Protein AF-A0A392P574-F1 (afdb_monomer_lite)

Sequence (85 aa):
MCCDPKLGDISSHLEFFSLRDNKWKEIEGTHFPYRNASDKPRTGLVYNMAIHWSAIRHDLSMNVIVAFDLMERRLSDIPFPVGFG

Foldseek 3Di:
DDDPPPPPDPPLWDWDQDPVVRDIDTQPPRRDQWDAPDPDPFDWDQDPQWTWDWTQRNVVRAIWIWIQHNPVRDIDTDHDPPPDD

Radius of gyration: 14.5 Å; chains: 1; bounding box: 45×26×39 Å

Organism: NCBI:txid97028

Structure (mmCIF, N/CA/C/O backbone):
data_AF-A0A392P574-F1
#
_entry.id   AF-A0A392P574-F1
#
loop_
_atom_site.group_PDB
_atom_site.id
_atom_site.type_symbol
_atom_site.label_atom_id
_atom_site.label_alt_id
_atom_site.label_comp_id
_atom_site.label_asym_id
_atom_site.label_entity_id
_atom_site.label_seq_id
_atom_site.pdbx_PDB_ins_code
_atom_site.Cartn_x
_atom_site.Cartn_y
_atom_site.Cartn_z
_atom_site.occupancy
_atom_site.B_iso_or_equiv
_atom_site.auth_seq_id
_atom_site.auth_comp_id
_atom_site.auth_asym_id
_atom_site.auth_atom_id
_atom_site.pdbx_PDB_model_num
ATOM 1 N N . MET A 1 1 ? 30.453 13.262 -4.530 1.00 40.28 1 MET A N 1
ATOM 2 C CA . MET A 1 1 ? 29.021 13.435 -4.216 1.00 40.28 1 MET A CA 1
ATOM 3 C C . MET A 1 1 ? 28.743 12.626 -2.964 1.00 40.28 1 MET A C 1
ATOM 5 O O . MET A 1 1 ? 28.695 11.410 -3.045 1.00 40.28 1 MET A O 1
ATOM 9 N N . CYS A 1 2 ? 28.709 13.284 -1.807 1.00 38.69 2 CYS A N 1
ATOM 10 C CA . CYS A 1 2 ? 28.278 12.662 -0.557 1.00 38.69 2 CYS A CA 1
ATOM 11 C C . CYS A 1 2 ? 26.770 12.882 -0.471 1.00 38.69 2 CYS A C 1
ATOM 13 O O . CYS A 1 2 ? 26.331 14.029 -0.532 1.00 38.69 2 CYS A O 1
ATOM 15 N N . CYS A 1 3 ? 25.988 11.811 -0.405 1.00 55.12 3 CYS A N 1
ATOM 16 C CA . CYS A 1 3 ? 24.558 11.916 -0.156 1.00 55.12 3 CYS A CA 1
ATOM 17 C C . CYS A 1 3 ? 24.373 12.443 1.273 1.00 55.12 3 CYS A C 1
ATOM 19 O O . CYS A 1 3 ? 24.833 11.809 2.222 1.00 55.12 3 CYS A O 1
ATOM 21 N N . ASP A 1 4 ? 23.751 13.611 1.422 1.00 45.12 4 ASP A N 1
ATOM 22 C CA . ASP A 1 4 ? 23.400 14.159 2.730 1.00 45.12 4 ASP A CA 1
ATOM 23 C C . ASP A 1 4 ? 22.492 13.163 3.480 1.00 45.12 4 ASP A C 1
ATOM 25 O O . ASP A 1 4 ? 21.451 12.772 2.945 1.00 45.12 4 ASP A O 1
ATOM 29 N N . PRO A 1 5 ? 22.800 12.784 4.733 1.00 50.56 5 PRO A N 1
ATOM 30 C CA . PRO A 1 5 ? 21.964 11.884 5.534 1.00 50.56 5 PRO A CA 1
ATOM 31 C C . PRO A 1 5 ? 20.664 12.548 6.027 1.00 50.56 5 PRO A C 1
ATOM 33 O O . PRO A 1 5 ? 19.931 11.964 6.815 1.00 50.56 5 PRO A O 1
ATOM 36 N N . LYS A 1 6 ? 20.365 13.773 5.570 1.00 49.78 6 LYS A N 1
ATOM 37 C CA . LYS A 1 6 ? 19.128 14.516 5.854 1.00 49.78 6 LYS A CA 1
ATOM 38 C C . LYS A 1 6 ? 18.097 14.401 4.725 1.00 49.78 6 LYS A C 1
ATOM 40 O O . LYS A 1 6 ? 17.304 15.319 4.518 1.00 49.78 6 LYS A O 1
ATOM 45 N N . LEU A 1 7 ? 18.102 13.297 3.977 1.00 50.16 7 LEU A N 1
ATOM 46 C CA . LEU A 1 7 ? 16.969 12.943 3.127 1.00 50.16 7 LEU A CA 1
ATOM 47 C C . LEU A 1 7 ? 15.822 12.571 4.073 1.00 50.16 7 LEU A C 1
ATOM 49 O O . LEU A 1 7 ? 15.899 11.549 4.745 1.00 50.16 7 LEU A O 1
ATOM 53 N N . GLY A 1 8 ? 14.866 13.496 4.202 1.00 48.69 8 GLY A N 1
ATOM 54 C CA . GLY A 1 8 ? 13.870 13.559 5.271 1.00 48.69 8 GLY A CA 1
ATOM 55 C C . GLY A 1 8 ? 13.302 12.208 5.675 1.00 48.69 8 GLY A C 1
ATOM 56 O O . GLY A 1 8 ? 13.000 11.398 4.806 1.00 48.69 8 GLY A O 1
ATOM 57 N N . ASP A 1 9 ? 13.192 12.031 6.991 1.00 51.94 9 ASP A N 1
ATOM 58 C CA . ASP A 1 9 ? 12.563 10.922 7.706 1.00 51.94 9 ASP A CA 1
ATOM 59 C C . ASP A 1 9 ? 11.518 10.218 6.828 1.00 51.94 9 ASP A C 1
ATOM 61 O O . ASP A 1 9 ? 10.385 10.685 6.667 1.00 51.94 9 ASP A O 1
ATOM 65 N N . ILE A 1 10 ? 11.950 9.162 6.132 1.00 56.06 10 ILE A N 1
ATOM 66 C CA . ILE A 1 10 ? 11.063 8.367 5.292 1.00 56.06 10 ILE A CA 1
ATOM 67 C C . ILE A 1 10 ? 10.214 7.616 6.300 1.00 56.06 10 ILE A C 1
ATOM 69 O O . ILE A 1 10 ? 10.654 6.601 6.834 1.00 56.06 10 ILE A O 1
ATOM 73 N N . SER A 1 11 ? 9.032 8.153 6.606 1.00 61.03 11 SER A N 1
ATOM 74 C CA . SER A 1 11 ? 8.073 7.456 7.453 1.00 61.03 11 SER A CA 1
ATOM 75 C C . SER A 1 11 ? 7.847 6.072 6.854 1.00 61.03 11 SER A C 1
ATOM 77 O O . SER A 1 11 ? 7.260 5.937 5.781 1.00 61.03 11 SER A O 1
ATOM 79 N N . SER A 1 12 ? 8.331 5.040 7.544 1.00 68.62 12 SER A N 1
ATOM 80 C CA . SER A 1 12 ? 8.147 3.642 7.154 1.00 68.62 12 SER A CA 1
ATOM 81 C C . SER A 1 12 ? 6.725 3.145 7.398 1.00 68.62 12 SER A C 1
ATOM 83 O O . SER A 1 12 ? 6.437 1.982 7.128 1.00 68.62 12 SER A O 1
ATOM 85 N N . HIS A 1 13 ? 5.858 4.015 7.914 1.00 77.06 13 HIS A N 1
ATOM 86 C CA . HIS A 1 13 ? 4.549 3.685 8.445 1.00 77.06 13 HIS A CA 1
ATOM 87 C C . HIS A 1 13 ? 3.449 4.276 7.560 1.00 77.06 13 HIS A C 1
ATOM 89 O O . HIS A 1 13 ? 3.508 5.443 7.163 1.00 77.06 13 HIS A O 1
ATOM 95 N N . LEU A 1 14 ? 2.442 3.453 7.263 1.00 82.56 14 LEU A N 1
ATOM 96 C CA . LEU A 1 14 ? 1.220 3.848 6.569 1.00 82.56 14 LEU A CA 1
ATOM 97 C C . LEU A 1 14 ? 0.072 3.888 7.575 1.00 82.56 14 LEU A C 1
ATOM 99 O O . LEU A 1 14 ? -0.169 2.914 8.289 1.00 82.56 14 LEU A O 1
ATOM 103 N N . GLU A 1 15 ? -0.663 4.995 7.595 1.00 87.62 15 GLU A N 1
ATOM 104 C CA . GLU A 1 15 ? -1.797 5.191 8.494 1.00 87.62 15 GLU A CA 1
ATOM 105 C C . GLU A 1 15 ? -3.096 5.425 7.723 1.00 87.62 15 GLU A C 1
ATOM 107 O O . GLU A 1 15 ? -3.110 5.970 6.618 1.00 87.62 15 GLU A O 1
ATOM 112 N N . PHE A 1 16 ? -4.215 5.060 8.344 1.00 86.50 16 PHE A N 1
ATOM 113 C CA . PHE A 1 16 ? -5.549 5.424 7.885 1.00 86.50 16 PHE A CA 1
ATOM 114 C C . PHE A 1 16 ? -6.335 6.107 8.998 1.00 86.50 16 PHE A C 1
ATOM 116 O O . PHE A 1 16 ? -6.230 5.766 10.179 1.00 86.50 16 PHE A O 1
ATOM 123 N N . PHE A 1 17 ? -7.173 7.063 8.614 1.00 89.06 17 PHE A N 1
ATOM 124 C CA . PHE A 1 17 ? -8.078 7.714 9.544 1.00 89.06 17 PHE A CA 1
ATOM 125 C C . PHE A 1 17 ? -9.377 6.911 9.682 1.00 89.06 17 PHE A C 1
ATOM 127 O O . PHE A 1 17 ? -10.104 6.706 8.709 1.00 89.06 17 PHE A O 1
ATOM 134 N N . SER A 1 18 ? -9.690 6.461 10.899 1.00 88.69 18 SER A N 1
ATOM 135 C CA . SER A 1 18 ? -10.973 5.827 11.216 1.00 88.69 18 SER A CA 1
ATOM 136 C C . SER A 1 18 ? -11.990 6.891 11.611 1.00 88.69 18 SER A C 1
ATOM 138 O O . SER A 1 18 ? -11.871 7.485 12.680 1.00 88.69 18 SER A O 1
ATOM 140 N N . LEU A 1 19 ? -13.035 7.075 10.798 1.00 93.19 19 LEU A N 1
ATOM 141 C CA . LEU A 1 19 ? -14.161 7.954 11.143 1.00 93.19 19 LEU A CA 1
ATOM 142 C C . LEU A 1 19 ? -14.902 7.470 12.398 1.00 93.19 19 LEU A C 1
ATOM 144 O O . LEU A 1 19 ? -15.259 8.275 13.250 1.00 93.19 19 LEU A O 1
ATOM 148 N N . ARG A 1 20 ? -15.098 6.151 12.535 1.00 95.12 20 ARG A N 1
ATOM 149 C CA . ARG A 1 20 ? -15.804 5.544 13.678 1.00 95.12 20 ARG A CA 1
ATOM 150 C C . ARG A 1 20 ? -15.109 5.840 15.004 1.00 95.12 20 ARG A C 1
ATOM 152 O O . ARG A 1 20 ? -15.774 6.090 16.001 1.00 95.12 20 ARG A O 1
ATOM 159 N N . ASP A 1 21 ? -13.784 5.760 15.003 1.00 95.44 21 ASP A N 1
ATOM 160 C CA . ASP A 1 21 ? -12.977 5.906 16.216 1.00 95.44 21 ASP A CA 1
ATOM 161 C C . ASP A 1 21 ? -12.368 7.308 16.349 1.00 95.44 21 ASP A C 1
ATOM 163 O O . ASP A 1 21 ? -11.652 7.564 17.314 1.00 95.44 21 ASP A O 1
ATOM 167 N N . ASN A 1 22 ? -12.621 8.181 15.367 1.00 95.38 22 ASN A N 1
ATOM 168 C CA . ASN A 1 22 ? -12.082 9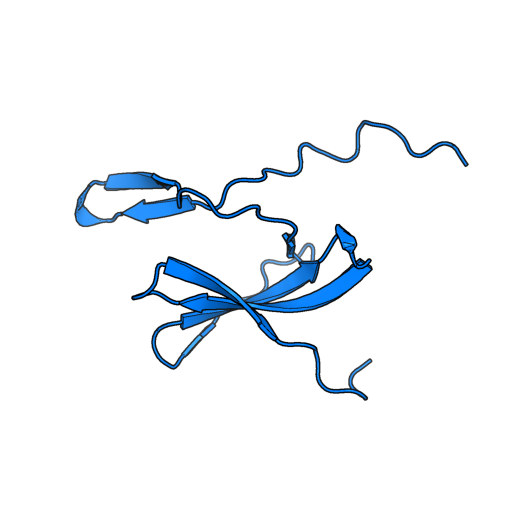.533 15.239 1.00 95.38 22 ASN A CA 1
ATOM 169 C C . ASN A 1 22 ? -10.566 9.616 15.502 1.00 95.38 22 ASN A C 1
ATOM 171 O O . ASN A 1 22 ? -10.095 10.473 16.251 1.00 95.38 22 ASN A O 1
ATOM 175 N N . LYS A 1 23 ? -9.799 8.679 14.934 1.00 96.06 23 LYS A N 1
ATOM 176 C CA . LYS A 1 23 ? -8.350 8.588 15.152 1.00 96.06 23 LYS A CA 1
ATOM 177 C C . LYS A 1 23 ? -7.614 7.983 13.966 1.00 96.06 23 LYS A C 1
ATOM 179 O O . LYS A 1 23 ? -8.165 7.146 13.246 1.00 96.06 23 LYS A O 1
ATOM 184 N N . TRP A 1 24 ? -6.352 8.371 13.823 1.00 93.12 24 TRP A N 1
ATOM 185 C CA . TRP A 1 24 ? -5.392 7.700 12.953 1.00 93.12 24 TRP A CA 1
ATOM 186 C C . TRP A 1 24 ? -5.019 6.333 13.529 1.00 93.12 24 TRP A C 1
ATOM 188 O O . TRP A 1 24 ? -4.983 6.141 14.750 1.00 93.12 24 TRP A O 1
ATOM 198 N N . LYS A 1 25 ? -4.830 5.362 12.641 1.00 88.75 25 LYS A N 1
ATOM 199 C CA . LYS A 1 25 ? -4.412 4.000 12.961 1.00 88.75 25 LYS A CA 1
ATOM 200 C C . LYS A 1 25 ? -3.340 3.567 11.976 1.00 88.75 25 LYS A C 1
ATOM 202 O O . LYS A 1 25 ? -3.532 3.711 10.771 1.00 88.75 25 LYS A O 1
ATOM 207 N N . GLU A 1 26 ? -2.273 2.987 12.496 1.00 87.69 26 GLU A N 1
ATOM 208 C CA . GLU A 1 26 ? -1.210 2.401 11.691 1.00 87.69 26 GLU A CA 1
ATOM 209 C C . GLU A 1 26 ? -1.630 1.046 11.105 1.00 87.69 26 GLU A C 1
ATOM 211 O O . GLU A 1 26 ? -2.439 0.309 11.682 1.00 87.69 26 GLU A O 1
ATOM 216 N N . ILE A 1 27 ? -1.080 0.724 9.939 1.00 83.00 27 ILE A N 1
ATOM 217 C CA . ILE A 1 27 ? -1.155 -0.599 9.330 1.00 83.00 27 ILE A CA 1
ATOM 218 C C . ILE A 1 27 ? 0.098 -1.375 9.738 1.00 83.00 27 ILE A C 1
ATOM 220 O O . ILE A 1 27 ? 1.204 -1.093 9.277 1.00 83.00 27 ILE A O 1
ATOM 224 N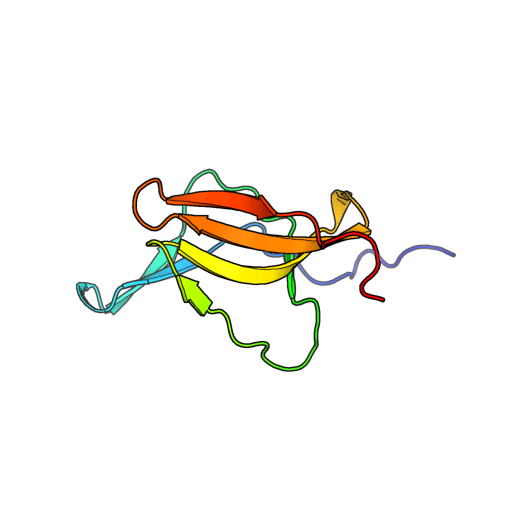 N . GLU A 1 28 ? -0.082 -2.347 10.630 1.00 73.94 28 GLU A N 1
ATOM 225 C CA . GLU A 1 28 ? 1.011 -3.154 11.170 1.00 73.94 28 GLU A CA 1
ATOM 226 C C . GLU A 1 28 ? 1.711 -3.990 10.083 1.00 73.94 28 GLU A C 1
ATOM 228 O O . GLU A 1 28 ? 1.074 -4.569 9.202 1.00 73.94 28 GLU A O 1
ATOM 233 N N . GLY A 1 29 ? 3.039 -4.107 10.178 1.00 68.25 29 GLY A N 1
ATOM 234 C CA . GLY A 1 29 ? 3.828 -5.064 9.390 1.00 68.25 29 GLY A CA 1
ATOM 235 C C . GLY A 1 29 ? 4.127 -4.663 7.941 1.00 68.25 29 GLY A C 1
ATOM 236 O O . GLY A 1 29 ? 4.826 -5.397 7.243 1.00 68.25 29 GLY A O 1
ATOM 237 N N . THR A 1 30 ? 3.657 -3.507 7.474 1.00 64.69 30 THR A N 1
ATOM 238 C CA . THR A 1 30 ? 3.995 -2.988 6.143 1.00 64.69 30 THR A CA 1
ATOM 239 C C . THR A 1 30 ? 5.209 -2.069 6.196 1.00 64.69 30 THR A C 1
ATOM 241 O O . THR A 1 30 ? 5.089 -0.909 6.568 1.00 64.69 30 THR A O 1
ATOM 244 N N . HIS A 1 31 ? 6.374 -2.561 5.758 1.00 73.44 31 HIS A N 1
ATOM 245 C CA . HIS A 1 31 ? 7.459 -1.674 5.332 1.00 73.44 31 HIS A CA 1
ATOM 246 C C . HIS A 1 31 ? 6.939 -0.819 4.168 1.00 73.44 31 HIS A C 1
ATOM 248 O O . HIS A 1 31 ? 6.492 -1.373 3.160 1.00 73.44 31 HIS A O 1
ATOM 254 N N . PHE A 1 32 ? 6.959 0.508 4.319 1.00 80.19 32 PHE A N 1
ATOM 255 C CA . PHE A 1 32 ? 6.436 1.455 3.332 1.00 80.19 32 PHE A CA 1
ATOM 256 C C . PHE A 1 32 ? 7.577 2.153 2.558 1.00 80.19 32 PHE A C 1
ATOM 258 O O . PHE A 1 32 ? 7.966 3.266 2.903 1.00 80.19 32 PHE A O 1
ATOM 265 N N . PRO A 1 33 ? 8.142 1.539 1.495 1.00 84.31 33 PRO A N 1
ATOM 266 C CA . PRO A 1 33 ? 9.251 2.107 0.717 1.00 84.31 33 PRO A CA 1
ATOM 267 C C . PRO A 1 33 ? 8.796 3.133 -0.339 1.00 84.31 33 PRO A C 1
ATOM 269 O O . PRO A 1 33 ? 9.481 3.331 -1.349 1.00 84.31 33 PRO A O 1
ATOM 272 N N . TYR A 1 34 ? 7.625 3.749 -0.163 1.00 85.06 34 TYR A N 1
ATOM 273 C CA . TYR A 1 34 ? 6.986 4.572 -1.187 1.00 85.06 34 TYR A CA 1
ATOM 274 C C . TYR A 1 34 ? 7.021 6.051 -0.822 1.00 85.06 34 TYR A C 1
ATOM 276 O O . TYR A 1 34 ? 6.762 6.441 0.314 1.00 85.06 34 TYR A O 1
ATOM 284 N N . ARG A 1 35 ? 7.248 6.895 -1.826 1.00 81.75 35 ARG A N 1
ATOM 285 C CA . ARG A 1 35 ? 7.059 8.345 -1.736 1.00 81.75 35 ARG A CA 1
ATOM 286 C C . ARG A 1 35 ? 6.153 8.816 -2.850 1.00 81.75 35 ARG A C 1
ATOM 288 O O . ARG A 1 35 ? 6.139 8.244 -3.936 1.00 81.75 35 ARG A O 1
ATOM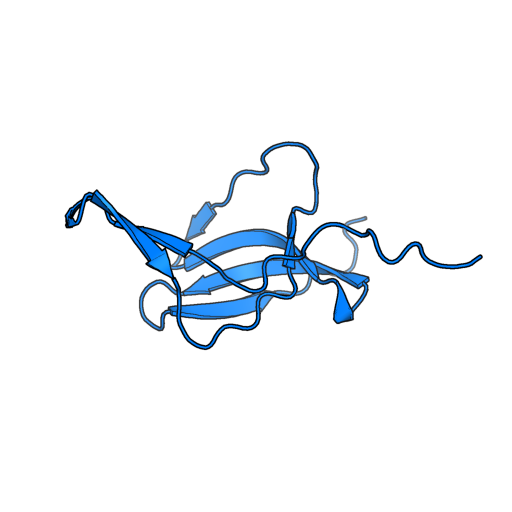 295 N N . ASN A 1 36 ? 5.416 9.892 -2.604 1.00 77.25 36 ASN A N 1
ATOM 296 C CA . ASN A 1 36 ? 4.622 10.518 -3.652 1.00 77.25 36 ASN A CA 1
ATOM 297 C C . ASN A 1 36 ? 5.494 10.867 -4.864 1.00 77.25 36 ASN A C 1
ATOM 299 O O . ASN A 1 36 ? 6.523 11.526 -4.735 1.00 77.25 36 ASN A O 1
ATOM 303 N N . ALA A 1 37 ? 5.047 10.449 -6.050 1.00 73.50 37 ALA A N 1
ATOM 304 C CA . ALA A 1 37 ? 5.740 10.709 -7.312 1.00 73.50 37 ALA A CA 1
ATOM 305 C C . ALA A 1 37 ? 5.640 12.175 -7.782 1.00 73.50 37 ALA A C 1
ATOM 307 O O . ALA A 1 37 ? 6.110 12.526 -8.861 1.00 73.50 37 ALA A O 1
ATOM 308 N N . SER A 1 38 ? 4.964 13.037 -7.021 1.00 71.69 38 SER A N 1
ATOM 309 C CA . SER A 1 38 ? 4.754 14.440 -7.358 1.00 71.69 38 SER A CA 1
ATOM 310 C C . SER A 1 38 ? 4.569 15.276 -6.100 1.00 71.69 38 SER A C 1
ATOM 312 O O . SER A 1 38 ? 3.936 14.827 -5.147 1.00 71.69 38 SER A O 1
ATOM 314 N N . ASP A 1 3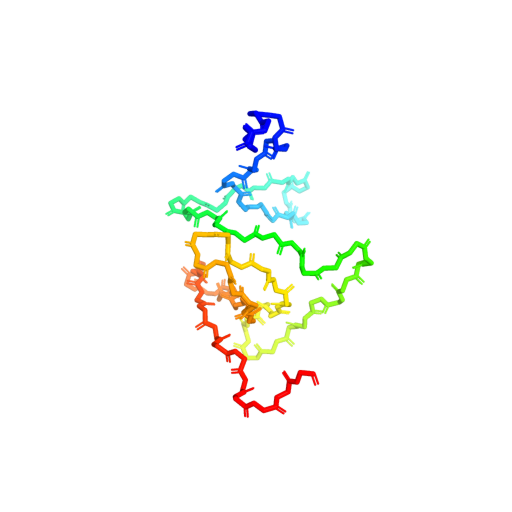9 ? 5.061 16.513 -6.144 1.00 70.69 39 ASP A N 1
ATOM 315 C CA . ASP A 1 39 ? 4.838 17.521 -5.099 1.00 70.69 39 ASP A CA 1
ATOM 316 C C . ASP A 1 39 ? 3.406 18.076 -5.110 1.00 70.69 39 ASP A C 1
ATOM 318 O O . ASP A 1 39 ? 2.970 18.739 -4.171 1.00 70.69 39 ASP A O 1
ATOM 322 N N . LYS A 1 40 ? 2.650 17.810 -6.183 1.00 72.69 40 LYS A N 1
ATOM 323 C CA . LYS A 1 40 ? 1.215 18.088 -6.231 1.00 72.69 40 LYS A CA 1
ATOM 324 C C . LYS A 1 40 ? 0.468 16.903 -5.623 1.00 72.69 40 LYS A C 1
ATOM 326 O O . LYS A 1 40 ? 0.845 15.767 -5.918 1.00 72.69 40 LYS A O 1
ATOM 331 N N . PRO A 1 41 ? -0.613 17.131 -4.854 1.00 65.25 41 PRO A N 1
ATOM 332 C CA . PRO A 1 41 ? -1.462 16.048 -4.378 1.00 65.25 41 PRO A CA 1
ATOM 333 C C . PRO A 1 41 ? -2.036 15.308 -5.593 1.00 65.25 41 PRO A C 1
ATOM 335 O O . PRO A 1 41 ? -2.980 15.772 -6.231 1.00 65.25 41 PRO A O 1
ATOM 338 N N . ARG A 1 42 ? -1.418 14.185 -5.971 1.00 65.06 42 ARG A N 1
ATOM 339 C CA . ARG A 1 42 ? -1.973 13.288 -6.983 1.00 65.06 42 ARG A CA 1
ATOM 340 C C . ARG A 1 42 ? -3.123 12.540 -6.335 1.00 65.06 42 ARG A C 1
ATOM 342 O O . ARG A 1 42 ? -2.978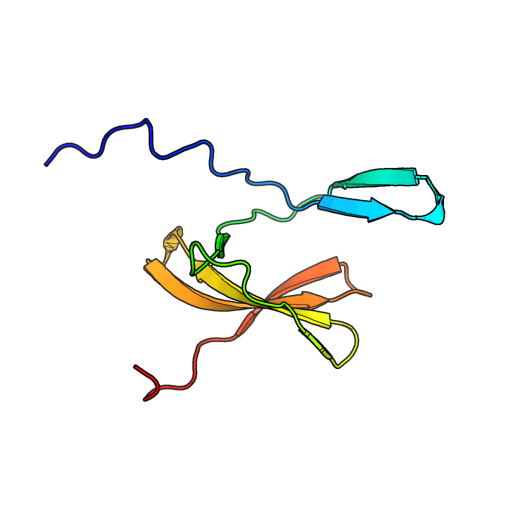 11.971 -5.256 1.00 65.06 42 ARG A O 1
ATOM 349 N N . THR A 1 43 ? -4.271 12.571 -6.993 1.00 70.19 43 THR A N 1
ATOM 350 C CA . THR A 1 43 ? -5.473 11.876 -6.555 1.00 70.19 43 THR A CA 1
ATOM 351 C C . THR A 1 43 ? -5.226 10.373 -6.583 1.00 70.19 43 THR A C 1
ATOM 353 O O . THR A 1 43 ? -4.905 9.809 -7.629 1.00 70.19 43 THR A O 1
ATOM 356 N N . GLY A 1 44 ? -5.378 9.727 -5.429 1.00 84.38 44 GLY A N 1
ATOM 357 C CA . GLY A 1 44 ? -5.616 8.291 -5.391 1.00 84.38 44 GLY A CA 1
ATOM 358 C C . GLY A 1 44 ? -7.012 7.966 -5.934 1.00 84.38 44 GLY A C 1
ATOM 359 O O . GLY A 1 44 ? -7.910 8.810 -5.917 1.00 84.38 44 GLY A O 1
ATOM 360 N N . LEU A 1 45 ? -7.192 6.741 -6.414 1.00 90.38 45 LEU A N 1
ATOM 361 C CA . LEU A 1 45 ? -8.449 6.192 -6.924 1.00 90.38 45 LEU A CA 1
ATOM 362 C C . LEU A 1 45 ? -8.848 4.987 -6.076 1.00 90.38 45 LEU A C 1
ATOM 364 O O . LEU A 1 45 ? -8.022 4.118 -5.821 1.00 90.38 45 LEU A O 1
ATOM 368 N N . VAL A 1 46 ? -10.127 4.873 -5.724 1.00 93.06 46 VAL A N 1
ATOM 369 C CA . VAL A 1 46 ? -10.680 3.619 -5.195 1.00 93.06 46 VAL A CA 1
ATOM 370 C C . VAL A 1 46 ? -11.291 2.825 -6.346 1.00 93.06 46 VAL A C 1
ATOM 372 O O . VAL A 1 46 ? -12.190 3.314 -7.025 1.00 93.06 46 VAL A O 1
ATOM 375 N N . TYR A 1 47 ? -10.809 1.605 -6.570 1.00 92.88 47 TYR A N 1
ATOM 376 C CA . TYR A 1 47 ? -11.308 0.692 -7.601 1.00 92.88 47 TYR A CA 1
ATOM 377 C C . TYR A 1 47 ? -11.097 -0.755 -7.148 1.00 92.88 47 TYR A C 1
ATOM 379 O O . TYR A 1 47 ? -10.094 -1.038 -6.505 1.00 92.88 47 TYR A O 1
ATOM 387 N N . ASN A 1 48 ? -12.033 -1.665 -7.440 1.00 93.81 48 ASN A N 1
ATOM 388 C CA . ASN A 1 48 ? -11.956 -3.079 -7.032 1.00 93.81 48 ASN A CA 1
ATOM 389 C C . ASN A 1 48 ? -11.557 -3.289 -5.560 1.00 93.81 48 ASN A C 1
ATOM 391 O O . ASN A 1 48 ? -10.710 -4.116 -5.250 1.00 93.81 48 ASN A O 1
ATOM 395 N N . MET A 1 49 ? -12.165 -2.513 -4.655 1.00 93.81 49 MET A N 1
ATOM 396 C CA . MET A 1 49 ? -11.896 -2.584 -3.211 1.00 93.81 49 MET A CA 1
ATOM 397 C C . MET A 1 49 ? -10.433 -2.312 -2.816 1.00 93.81 49 MET A C 1
ATOM 399 O O . MET A 1 49 ? -10.008 -2.687 -1.727 1.00 93.81 49 MET A O 1
ATOM 403 N N . ALA A 1 50 ? -9.685 -1.597 -3.657 1.00 94.44 50 ALA A N 1
ATOM 404 C CA . ALA A 1 50 ? -8.334 -1.152 -3.358 1.00 94.44 50 ALA A CA 1
ATOM 405 C C . ALA A 1 50 ? -8.138 0.339 -3.664 1.00 94.44 50 ALA A C 1
ATOM 407 O O . ALA A 1 50 ? -8.727 0.897 -4.599 1.00 94.44 50 ALA A O 1
ATOM 408 N N . ILE A 1 51 ? -7.299 0.993 -2.861 1.00 92.62 51 ILE A N 1
ATOM 409 C CA . ILE A 1 51 ? -6.853 2.370 -3.093 1.00 92.62 51 ILE A CA 1
ATOM 410 C C . ILE A 1 51 ? -5.598 2.315 -3.958 1.00 92.62 51 ILE A C 1
ATOM 412 O O . ILE A 1 51 ? -4.623 1.677 -3.581 1.00 92.62 51 ILE A O 1
ATOM 416 N N . HIS A 1 52 ? -5.613 3.006 -5.090 1.00 92.06 52 HIS A N 1
ATOM 417 C CA . HIS A 1 52 ? -4.525 3.055 -6.056 1.00 92.06 52 HIS A CA 1
ATOM 418 C C . HIS A 1 52 ? -3.948 4.464 -6.128 1.00 92.06 52 HIS A C 1
ATOM 420 O O . HIS A 1 52 ? -4.705 5.423 -6.269 1.00 92.06 52 HIS A O 1
ATOM 426 N N . TRP A 1 53 ? -2.627 4.615 -6.085 1.00 90.12 53 TRP A N 1
ATOM 427 C CA . TRP A 1 53 ? -1.972 5.905 -6.316 1.00 90.12 53 TRP A CA 1
ATOM 428 C C . TRP A 1 53 ? -0.597 5.732 -6.957 1.00 90.12 53 TRP A C 1
ATOM 430 O O . TRP A 1 53 ? 0.024 4.677 -6.883 1.00 90.12 53 TRP A O 1
ATOM 440 N N . SER A 1 54 ? -0.117 6.785 -7.615 1.00 88.50 54 SER A N 1
ATOM 441 C CA . SER A 1 54 ? 1.219 6.803 -8.211 1.00 88.50 54 SER A CA 1
ATOM 442 C C . SER A 1 54 ? 2.266 7.175 -7.162 1.00 88.50 54 SER A C 1
ATOM 444 O O . SER A 1 54 ? 2.143 8.205 -6.494 1.00 88.50 54 SER A O 1
ATOM 446 N N . ALA A 1 55 ? 3.318 6.366 -7.063 1.00 87.69 55 ALA A N 1
ATOM 447 C CA . ALA A 1 55 ? 4.428 6.574 -6.145 1.00 87.69 55 ALA A CA 1
ATOM 448 C C . ALA A 1 55 ? 5.779 6.286 -6.813 1.00 87.69 55 ALA A C 1
ATOM 450 O O . ALA A 1 55 ? 5.859 5.608 -7.836 1.00 87.69 55 ALA A O 1
ATOM 451 N N . ILE A 1 56 ? 6.844 6.801 -6.210 1.00 86.56 56 ILE A N 1
ATOM 452 C CA . ILE A 1 56 ? 8.219 6.379 -6.456 1.00 86.56 56 ILE A CA 1
ATOM 453 C C . ILE A 1 56 ? 8.561 5.345 -5.389 1.00 86.56 56 ILE A C 1
ATOM 455 O O . ILE A 1 56 ? 8.412 5.611 -4.194 1.00 86.56 56 ILE A O 1
ATOM 459 N N . ARG A 1 57 ? 9.030 4.175 -5.820 1.00 87.25 57 ARG A N 1
ATOM 460 C CA . ARG A 1 57 ? 9.550 3.130 -4.943 1.00 87.25 57 ARG A CA 1
ATOM 461 C C . ARG A 1 57 ? 11.049 3.356 -4.749 1.00 87.25 57 ARG A C 1
ATOM 463 O O . ARG A 1 57 ? 11.819 3.244 -5.702 1.00 87.25 57 ARG A O 1
ATOM 470 N N . HIS A 1 58 ? 11.453 3.753 -3.546 1.00 80.25 58 HIS A N 1
ATOM 471 C CA . HIS A 1 58 ? 12.797 4.287 -3.296 1.00 80.25 58 HIS A CA 1
ATOM 472 C C . HIS A 1 58 ? 13.917 3.254 -3.422 1.00 80.25 58 HIS A C 1
ATOM 474 O O . HIS A 1 58 ? 14.958 3.555 -4.001 1.00 80.25 58 HIS A O 1
ATOM 480 N N . ASP A 1 59 ? 13.693 2.045 -2.911 1.00 83.19 59 ASP A N 1
ATOM 481 C CA . ASP A 1 59 ? 14.647 0.928 -2.950 1.00 83.19 59 ASP A CA 1
ATOM 482 C C . ASP A 1 59 ? 14.993 0.496 -4.385 1.00 83.19 59 ASP A C 1
ATOM 484 O O . ASP A 1 59 ? 16.119 0.085 -4.652 1.00 83.19 59 ASP A O 1
ATOM 488 N N . LEU A 1 60 ? 14.043 0.640 -5.312 1.00 83.69 60 LEU A N 1
ATOM 489 C CA . LEU A 1 60 ? 14.196 0.279 -6.723 1.00 83.69 60 LEU A CA 1
ATOM 490 C C . LEU A 1 60 ? 14.373 1.484 -7.657 1.00 83.69 60 LEU A C 1
ATOM 492 O O . LEU A 1 60 ? 14.620 1.302 -8.846 1.00 83.69 60 LEU A O 1
ATOM 496 N N . SER A 1 61 ? 14.252 2.711 -7.139 1.00 84.06 61 SER A N 1
ATOM 497 C CA . SER A 1 61 ? 14.315 3.960 -7.916 1.00 84.06 61 SER A CA 1
ATOM 498 C C . SER A 1 61 ? 13.399 3.963 -9.151 1.00 84.06 61 SER A C 1
ATOM 500 O O . SER A 1 61 ? 13.773 4.453 -10.216 1.00 84.06 61 SER A O 1
ATOM 502 N N . MET A 1 62 ? 12.186 3.418 -9.011 1.00 86.19 62 MET A N 1
ATOM 503 C CA . MET A 1 62 ? 11.225 3.282 -10.110 1.00 86.19 62 MET A CA 1
ATOM 504 C C . MET A 1 62 ? 9.864 3.883 -9.759 1.00 86.19 62 MET A C 1
ATOM 506 O O . MET A 1 62 ? 9.444 3.873 -8.601 1.00 86.19 62 MET A O 1
ATOM 510 N N . ASN A 1 63 ? 9.152 4.383 -10.768 1.00 86.31 63 ASN A N 1
ATOM 511 C CA . ASN A 1 63 ? 7.747 4.743 -10.613 1.00 86.31 63 ASN A CA 1
ATOM 512 C C . ASN A 1 63 ? 6.909 3.458 -10.547 1.00 86.31 63 ASN A C 1
ATOM 514 O O . ASN A 1 63 ? 7.127 2.536 -11.333 1.00 86.31 63 ASN A O 1
ATOM 518 N N . VAL A 1 64 ? 5.934 3.418 -9.640 1.00 89.38 64 VAL A N 1
ATOM 519 C CA . VAL A 1 64 ? 4.942 2.342 -9.502 1.00 89.38 64 VAL A CA 1
ATOM 520 C C . VAL A 1 64 ? 3.546 2.914 -9.274 1.00 89.38 64 VAL A C 1
ATOM 522 O O . VAL A 1 64 ? 3.380 4.047 -8.810 1.00 89.38 64 VAL A O 1
ATOM 525 N N . ILE A 1 65 ? 2.528 2.121 -9.588 1.00 90.69 65 ILE A N 1
ATOM 526 C CA . ILE A 1 65 ? 1.198 2.308 -9.018 1.00 90.69 65 ILE A CA 1
ATOM 527 C C . ILE A 1 65 ? 1.143 1.414 -7.781 1.00 90.69 65 ILE A C 1
ATOM 529 O O . ILE A 1 65 ? 1.290 0.199 -7.885 1.00 90.69 65 ILE A O 1
ATOM 533 N N . VAL A 1 66 ? 0.956 2.014 -6.612 1.00 90.88 66 VAL A N 1
ATOM 534 C CA . VAL A 1 66 ? 0.747 1.273 -5.368 1.00 90.88 66 VAL A CA 1
ATOM 535 C C . VAL A 1 66 ? -0.737 0.986 -5.249 1.00 90.88 66 VAL A C 1
ATOM 537 O O . VAL A 1 66 ? -1.549 1.894 -5.432 1.00 90.88 66 VAL A O 1
ATOM 540 N N . ALA A 1 67 ? -1.084 -0.261 -4.945 1.00 92.69 67 ALA A N 1
ATOM 541 C CA . ALA A 1 67 ? -2.437 -0.657 -4.588 1.00 92.69 67 ALA A CA 1
ATOM 542 C C . ALA A 1 67 ? -2.471 -1.104 -3.125 1.00 92.69 67 ALA A C 1
ATOM 544 O O . ALA A 1 67 ? -1.677 -1.948 -2.709 1.00 92.69 67 ALA A O 1
ATOM 545 N N . PHE A 1 68 ? -3.391 -0.533 -2.355 1.00 91.25 68 PHE A N 1
ATOM 546 C CA . PHE A 1 68 ? -3.703 -0.944 -0.995 1.00 91.25 68 PHE A CA 1
ATOM 547 C C . PHE A 1 68 ? -5.047 -1.669 -0.972 1.00 91.25 68 PHE A C 1
ATOM 549 O O . PHE A 1 68 ? -6.087 -1.039 -1.178 1.00 91.25 68 PHE A O 1
ATOM 556 N N . ASP A 1 69 ? -5.020 -2.977 -0.723 1.00 91.75 69 ASP A N 1
ATOM 557 C CA . ASP A 1 69 ? -6.217 -3.810 -0.605 1.00 91.75 69 ASP A CA 1
ATOM 558 C C . ASP A 1 69 ? -6.934 -3.531 0.725 1.00 91.75 69 ASP A C 1
ATOM 560 O O . ASP A 1 69 ? -6.348 -3.676 1.800 1.00 91.75 69 ASP A O 1
ATOM 564 N N . LEU A 1 70 ? -8.205 -3.124 0.667 1.00 89.88 70 LEU A N 1
ATOM 565 C CA . LEU A 1 70 ? -8.971 -2.746 1.859 1.00 89.88 70 LEU A CA 1
ATOM 566 C C . LEU A 1 70 ? -9.372 -3.945 2.734 1.00 89.88 70 LEU A C 1
ATOM 568 O O . LEU A 1 70 ? -9.633 -3.758 3.925 1.00 89.88 70 LEU A O 1
ATOM 572 N N . MET A 1 71 ? -9.441 -5.151 2.165 1.00 89.44 71 MET A N 1
ATOM 573 C CA . MET A 1 71 ? -9.850 -6.373 2.859 1.00 89.44 71 MET A CA 1
ATOM 574 C C . MET A 1 71 ? -8.657 -7.049 3.518 1.00 89.44 71 MET A C 1
ATOM 576 O O . MET A 1 71 ? -8.662 -7.275 4.728 1.00 89.44 71 MET A O 1
ATOM 580 N N . GLU A 1 72 ? -7.618 -7.306 2.729 1.00 89.31 72 GLU A N 1
ATOM 581 C CA . GLU A 1 72 ? -6.402 -7.988 3.167 1.00 89.31 72 GLU A CA 1
ATOM 582 C C . GLU A 1 72 ? -5.445 -7.046 3.901 1.00 89.31 72 GLU A C 1
ATOM 584 O O . GLU A 1 72 ? -4.553 -7.505 4.611 1.00 89.31 72 GLU A O 1
ATOM 589 N N . ARG A 1 73 ? -5.629 -5.725 3.754 1.00 86.38 73 ARG A N 1
ATOM 590 C CA . ARG A 1 73 ? -4.777 -4.676 4.341 1.00 86.38 73 ARG A CA 1
ATOM 591 C C . ARG A 1 73 ? -3.317 -4.809 3.925 1.00 86.38 73 ARG A C 1
ATOM 593 O O . ARG A 1 73 ? -2.404 -4.641 4.731 1.00 86.38 73 ARG A O 1
ATOM 600 N N . ARG A 1 74 ? -3.094 -5.114 2.647 1.00 87.31 74 ARG A N 1
ATOM 601 C CA . ARG A 1 74 ? -1.763 -5.337 2.074 1.00 87.31 74 ARG A CA 1
ATOM 602 C C . ARG A 1 74 ? -1.490 -4.371 0.939 1.00 87.31 74 ARG A C 1
ATOM 604 O O . ARG A 1 74 ? -2.393 -3.966 0.212 1.00 87.31 74 ARG A O 1
ATOM 611 N N . LEU A 1 75 ? -0.214 -4.034 0.800 1.00 89.31 75 LEU A N 1
ATOM 612 C CA . LEU A 1 75 ? 0.301 -3.248 -0.310 1.00 89.31 75 LEU A CA 1
ATOM 613 C C . LEU A 1 75 ? 0.823 -4.177 -1.401 1.00 89.31 75 LEU A C 1
ATOM 615 O O . LEU A 1 75 ? 1.471 -5.186 -1.113 1.00 89.31 75 LEU A O 1
ATOM 619 N N . SER A 1 76 ? 0.573 -3.804 -2.646 1.00 90.38 76 SER A N 1
ATOM 620 C CA . SER A 1 76 ? 1.136 -4.458 -3.821 1.00 90.38 76 SER A CA 1
ATOM 621 C C . SER A 1 76 ? 1.594 -3.430 -4.841 1.00 90.38 76 SER A C 1
ATOM 623 O O . SER A 1 76 ? 0.962 -2.381 -4.997 1.00 90.38 76 SER A O 1
ATOM 625 N N . ASP A 1 77 ? 2.646 -3.784 -5.569 1.00 91.75 77 ASP A N 1
ATOM 626 C CA . ASP A 1 77 ? 3.161 -2.977 -6.662 1.00 91.75 77 ASP A CA 1
ATOM 627 C C . ASP A 1 77 ? 2.555 -3.382 -7.987 1.00 91.75 77 ASP A C 1
ATOM 629 O O . ASP A 1 77 ? 2.552 -4.555 -8.365 1.00 91.75 77 ASP A O 1
ATOM 633 N N . ILE A 1 78 ? 2.130 -2.372 -8.731 1.00 91.06 78 ILE A N 1
ATOM 634 C CA . ILE A 1 78 ? 1.751 -2.501 -10.123 1.00 91.06 78 ILE A CA 1
ATOM 635 C C . ILE A 1 78 ? 2.794 -1.720 -10.933 1.00 91.06 78 ILE A C 1
ATOM 637 O O . ILE A 1 78 ? 2.890 -0.492 -10.796 1.00 91.06 78 ILE A O 1
ATOM 641 N N . PRO A 1 79 ? 3.615 -2.401 -11.753 1.00 86.88 79 PRO A N 1
ATOM 642 C CA . PRO A 1 79 ? 4.585 -1.721 -12.598 1.00 86.88 79 PRO A CA 1
ATOM 643 C C . PRO A 1 79 ? 3.859 -0.817 -13.595 1.00 86.88 79 PRO A C 1
ATOM 645 O O . PRO A 1 79 ? 2.791 -1.165 -14.107 1.00 86.88 79 PRO A O 1
ATOM 648 N N . PHE A 1 80 ? 4.442 0.346 -13.893 1.00 82.31 80 PHE A N 1
ATOM 649 C CA . PHE A 1 80 ? 3.916 1.176 -14.972 1.00 82.31 80 PHE A CA 1
ATOM 650 C C . PHE A 1 80 ? 3.980 0.413 -16.302 1.00 82.31 80 PHE A C 1
ATOM 652 O O . PHE A 1 80 ? 4.956 -0.305 -16.548 1.00 82.31 80 PHE A O 1
ATOM 659 N N . PRO A 1 81 ? 2.974 0.569 -17.181 1.00 77.75 81 PRO A N 1
ATOM 660 C CA . PRO A 1 81 ? 3.039 -0.015 -18.508 1.00 7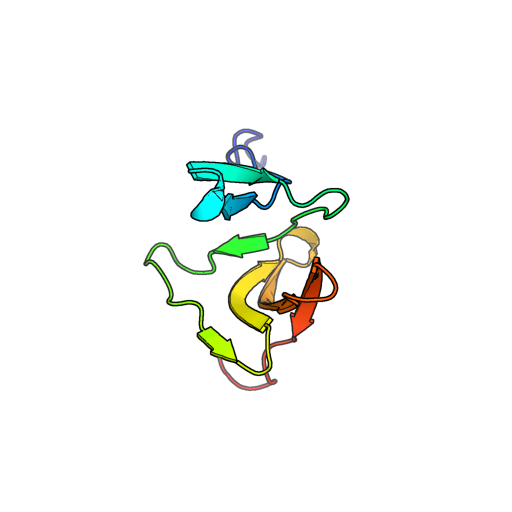7.75 81 PRO A CA 1
ATOM 661 C C . PRO A 1 81 ? 4.269 0.518 -19.247 1.00 77.75 81 PRO A C 1
ATOM 663 O O . PRO A 1 81 ? 4.531 1.724 -19.260 1.00 77.75 81 PRO A O 1
ATOM 666 N N . VAL A 1 82 ? 5.024 -0.386 -19.868 1.00 70.69 82 VAL A N 1
ATOM 667 C CA . VAL A 1 82 ? 6.202 -0.030 -20.664 1.00 70.69 82 VAL A CA 1
ATOM 668 C C . VAL A 1 82 ? 5.757 0.880 -21.816 1.00 70.69 82 VAL A C 1
ATOM 670 O O . VAL A 1 82 ? 4.881 0.500 -22.589 1.00 70.69 82 VAL A O 1
ATOM 673 N N . GLY A 1 83 ? 6.346 2.076 -21.927 1.00 65.25 83 GLY A N 1
ATOM 674 C CA . GLY A 1 83 ? 6.086 3.012 -23.032 1.00 65.25 83 GLY A CA 1
ATOM 675 C C . GLY A 1 83 ? 5.329 4.298 -22.679 1.00 65.25 83 GLY A C 1
ATOM 676 O O . GLY A 1 83 ? 5.127 5.122 -23.564 1.00 65.25 83 GLY A O 1
ATOM 677 N N . PHE A 1 84 ? 4.952 4.511 -21.415 1.00 56.12 84 PHE A N 1
ATOM 678 C CA . PHE A 1 84 ? 4.514 5.827 -20.934 1.00 56.12 84 PHE A CA 1
ATOM 679 C C . PHE A 1 84 ? 5.680 6.527 -20.223 1.00 56.12 84 PHE A C 1
ATOM 681 O O . PHE A 1 84 ? 6.047 6.141 -19.113 1.00 56.12 84 PHE A O 1
ATOM 688 N N . GLY A 1 85 ? 6.270 7.531 -20.877 1.00 52.38 85 GLY A N 1
ATOM 689 C CA . GLY A 1 85 ? 7.341 8.389 -20.364 1.00 52.38 85 GLY A CA 1
ATOM 690 C C . GLY A 1 85 ? 7.213 9.794 -20.923 1.00 52.38 85 GLY A C 1
ATOM 691 O O . GLY A 1 85 ? 6.929 9.897 -22.136 1.00 52.38 85 GLY A O 1
#

Secondary structure (DSSP, 8-state):
-PPPTTS-------EEEETTTTEEEE-TT----EEES-SS-PPPEEETTEEEEEEEETTTTEEEEEEEETTT--EEEEEPPTT--

pLDDT: mean 79.38, std 14.82, range [38.69, 96.06]